Protein AF-A0A9J7LLS7-F1 (afdb_monomer_lite)

Foldseek 3Di:
DVVLCVVVVNPAPLCLLCVVVDPCSVVSVVCCVPVVVLCVQCVPPPDDSVVSSVVVSQVSDDCQQNPDDDPVLVVLLVVCCVVPNLPLVVNCVVSVYDSVVSVVVVVVVLQPADDDDDDPVNVVLLVVLQCVQVVDPDCVPPLDDDDLQSSCVSVSVNDHSVRSNVVD

InterPro domains:
  IPR001005 SANT/Myb domain [PF00249] (67-107)
  IPR001005 SANT/Myb domain [PS50090] (67-110)
  IPR001005 SANT/Myb domain [PS50090] (116-168)
  IPR001005 SANT/Myb domain [SM00717] (65-112)
  IPR001005 SANT/Myb domain [SM00717] (114-168)
  IPR001005 SANT/Myb domain [cd00167] (68-107)
  IPR009057 Homedomain-like superfamily [SSF46689] (47-112)
  IPR009057 Homedomain-like superfamily [SSF46689] (116-168)
  IPR017930 Myb domain [PS51294] (61-114)
  IPR051651 DMTF1 DNA-binding transcriptional regulators [PTHR46380] (2-168)

Structure (mmCIF, N/CA/C/O backbone):
data_AF-A0A9J7LLS7-F1
#
_entry.id   AF-A0A9J7LLS7-F1
#
loop_
_atom_site.group_PDB
_atom_site.id
_atom_site.type_symbol
_atom_site.label_atom_id
_atom_site.label_alt_id
_atom_site.label_comp_id
_atom_site.label_asym_id
_atom_site.label_entity_id
_atom_site.label_seq_id
_atom_site.pdbx_PDB_ins_code
_atom_site.Cartn_x
_atom_site.Cartn_y
_atom_site.Cartn_z
_atom_site.occupancy
_atom_site.B_iso_or_equiv
_atom_site.auth_seq_id
_atom_site.auth_comp_id
_atom_site.auth_asym_id
_atom_site.auth_atom_id
_atom_site.pdbx_PDB_model_num
ATOM 1 N N . MET A 1 1 ? 13.245 -11.770 -18.288 1.00 91.62 1 MET A N 1
ATOM 2 C CA . MET A 1 1 ? 13.577 -10.336 -18.149 1.00 91.62 1 MET A CA 1
ATOM 3 C C . MET A 1 1 ? 14.989 -10.102 -18.642 1.00 91.62 1 MET A C 1
ATOM 5 O O . MET A 1 1 ? 15.133 -9.363 -19.596 1.00 91.62 1 MET A O 1
ATOM 9 N N . GLU A 1 2 ? 15.984 -10.789 -18.082 1.00 90.56 2 GLU A N 1
ATOM 10 C CA . GLU A 1 2 ? 17.380 -10.762 -18.560 1.00 90.56 2 GLU A CA 1
ATOM 11 C C . GLU A 1 2 ? 17.482 -10.999 -20.072 1.00 90.56 2 GLU A C 1
ATOM 13 O O . GLU A 1 2 ? 17.970 -10.134 -20.785 1.00 90.56 2 GLU A O 1
ATOM 18 N N . SER A 1 3 ? 16.840 -12.053 -20.586 1.00 93.56 3 SER A N 1
ATOM 19 C CA . SER A 1 3 ? 16.786 -12.310 -22.034 1.00 93.56 3 SER A CA 1
ATOM 20 C C . SER A 1 3 ? 16.185 -11.170 -22.866 1.00 93.56 3 SER A C 1
ATOM 22 O O . SER A 1 3 ? 16.622 -10.923 -23.980 1.00 93.56 3 SER A O 1
ATOM 24 N N . PHE A 1 4 ? 15.189 -10.446 -22.345 1.00 95.56 4 PHE A N 1
ATOM 25 C CA . PHE A 1 4 ? 14.621 -9.286 -23.044 1.00 95.56 4 PHE A CA 1
ATOM 26 C C . PHE A 1 4 ? 15.621 -8.129 -23.069 1.00 95.56 4 PHE A C 1
ATOM 28 O O . PHE A 1 4 ? 15.784 -7.458 -24.083 1.00 95.56 4 PHE A O 1
ATOM 35 N N . CYS A 1 5 ? 16.287 -7.901 -21.939 1.00 95.25 5 CYS A N 1
ATOM 36 C CA . CYS A 1 5 ? 17.305 -6.875 -21.801 1.00 95.25 5 CYS A CA 1
ATOM 37 C C . CYS A 1 5 ? 18.485 -7.114 -22.748 1.00 95.25 5 CYS A C 1
ATOM 39 O O . CYS A 1 5 ? 18.881 -6.189 -23.447 1.00 95.25 5 CYS A O 1
ATOM 41 N N . GLU A 1 6 ? 18.973 -8.350 -22.848 1.00 95.25 6 GLU A N 1
ATOM 42 C CA . GLU A 1 6 ? 20.046 -8.737 -23.773 1.00 95.25 6 GLU A CA 1
ATOM 43 C C . GLU A 1 6 ? 19.661 -8.500 -25.239 1.00 95.25 6 GLU A C 1
ATOM 45 O O . GLU A 1 6 ? 20.410 -7.864 -25.976 1.00 95.25 6 GLU A O 1
ATOM 50 N N . ILE A 1 7 ? 18.464 -8.938 -25.652 1.00 95.81 7 ILE A N 1
ATOM 51 C CA . ILE A 1 7 ? 17.968 -8.773 -27.032 1.00 95.81 7 ILE A CA 1
ATOM 52 C C . ILE A 1 7 ? 17.862 -7.292 -27.425 1.00 95.81 7 ILE A C 1
ATOM 54 O O . ILE A 1 7 ? 18.097 -6.936 -28.580 1.00 95.81 7 ILE A O 1
ATOM 58 N N . HIS A 1 8 ? 17.491 -6.429 -26.479 1.00 95.25 8 HIS A N 1
ATOM 59 C CA . HIS A 1 8 ? 17.220 -5.014 -26.738 1.00 95.25 8 HIS A CA 1
ATOM 60 C C . HIS A 1 8 ? 18.320 -4.063 -26.244 1.00 95.25 8 HIS A C 1
ATOM 62 O O . HIS A 1 8 ? 18.117 -2.850 -26.284 1.00 95.25 8 HIS A O 1
ATOM 68 N N . GLY A 1 9 ? 19.465 -4.587 -25.792 1.00 93.69 9 GLY A N 1
ATOM 69 C CA . GLY A 1 9 ? 20.599 -3.784 -25.321 1.00 93.69 9 GLY A CA 1
ATOM 70 C C . GLY A 1 9 ? 20.280 -2.912 -24.103 1.00 93.69 9 GLY A C 1
ATOM 71 O O . GLY A 1 9 ? 20.766 -1.789 -24.001 1.00 93.69 9 GLY A O 1
ATOM 72 N N . VAL A 1 10 ? 19.422 -3.389 -23.199 1.00 94.69 10 VAL A N 1
ATOM 73 C CA . VAL A 1 10 ? 19.050 -2.672 -21.973 1.00 94.69 10 VAL A CA 1
ATOM 74 C C . VAL A 1 10 ? 19.911 -3.170 -20.819 1.00 94.69 10 VAL A C 1
ATOM 76 O O . VAL A 1 10 ? 19.770 -4.311 -20.400 1.00 94.69 10 VAL A O 1
ATOM 79 N N . GLU A 1 11 ? 20.761 -2.312 -20.261 1.00 91.00 11 GLU A N 1
ATOM 80 C CA . GLU A 1 11 ? 21.663 -2.700 -19.165 1.00 91.00 11 GLU A CA 1
ATOM 81 C C . GLU A 1 11 ? 20.915 -3.006 -17.859 1.00 91.00 11 GLU A C 1
ATOM 83 O O . GLU A 1 11 ? 21.184 -4.002 -17.193 1.00 91.00 11 GLU A O 1
ATOM 88 N N . GLU A 1 12 ? 19.943 -2.164 -17.499 1.00 91.06 12 GLU A N 1
ATOM 89 C CA . GLU A 1 12 ? 19.257 -2.233 -16.208 1.00 91.06 12 GLU A CA 1
ATOM 90 C C . GLU A 1 12 ? 17.758 -2.539 -16.401 1.00 91.06 12 GLU A C 1
ATOM 92 O O . GLU A 1 12 ? 16.993 -1.648 -16.800 1.00 91.06 12 GLU A O 1
ATOM 97 N N . PRO A 1 13 ? 17.286 -3.763 -16.080 1.00 93.25 13 PRO A N 1
ATOM 98 C CA . PRO A 1 13 ? 15.878 -4.156 -16.189 1.00 93.25 13 PRO A CA 1
ATOM 99 C C . PRO A 1 13 ? 14.896 -3.211 -15.492 1.00 93.25 13 PRO A C 1
ATOM 101 O O . PRO A 1 13 ? 13.740 -3.065 -15.911 1.00 93.25 13 PRO A O 1
ATOM 104 N N . ARG A 1 14 ? 15.338 -2.552 -14.415 1.00 92.19 14 ARG A N 1
ATOM 105 C CA . ARG A 1 14 ? 14.508 -1.604 -13.671 1.00 92.19 14 ARG A CA 1
ATOM 106 C C . ARG A 1 14 ? 14.031 -0.432 -14.533 1.00 92.19 14 ARG A C 1
ATOM 108 O O . ARG A 1 14 ? 12.907 0.033 -14.325 1.00 92.19 14 ARG A O 1
ATOM 115 N N . THR A 1 15 ? 14.817 0.001 -15.518 1.00 94.19 15 THR A N 1
ATOM 116 C CA . THR A 1 15 ? 14.453 1.094 -16.442 1.00 94.19 15 THR A CA 1
ATOM 117 C C . THR A 1 15 ? 13.154 0.798 -17.194 1.00 94.19 15 THR A C 1
ATOM 119 O O . THR A 1 15 ? 12.278 1.657 -17.302 1.00 94.19 15 THR A O 1
ATOM 122 N N . LEU A 1 16 ? 12.951 -0.458 -17.601 1.00 94.81 16 LEU A N 1
ATOM 123 C CA . LEU A 1 16 ? 11.745 -0.924 -18.29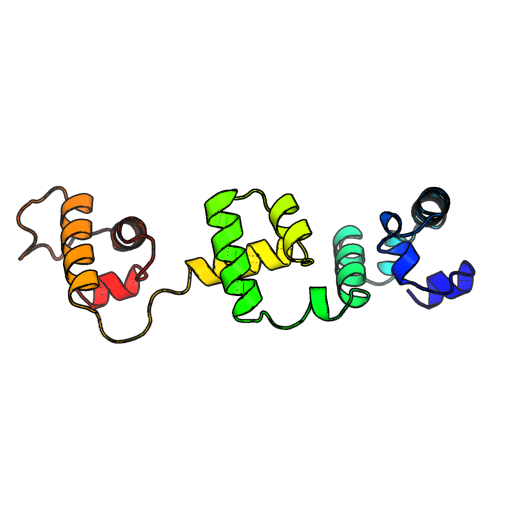2 1.00 94.81 16 LEU A CA 1
ATOM 124 C C . LEU A 1 16 ? 10.531 -1.032 -17.360 1.00 94.81 16 LEU A C 1
ATOM 126 O O . LEU A 1 16 ? 9.380 -0.880 -17.772 1.00 94.81 16 LEU A O 1
ATOM 130 N N . LEU A 1 17 ? 10.763 -1.301 -16.077 1.00 93.88 17 LEU A N 1
ATOM 131 C CA . LEU A 1 17 ? 9.697 -1.477 -15.090 1.00 93.88 17 LEU A CA 1
ATOM 132 C C . LEU A 1 17 ? 9.262 -0.154 -14.450 1.00 93.88 17 LEU A C 1
ATOM 134 O O . LEU A 1 17 ? 8.100 -0.010 -14.054 1.00 93.88 17 LEU A O 1
ATOM 138 N N . TYR A 1 18 ? 10.164 0.826 -14.397 1.00 92.06 18 TYR A N 1
ATOM 139 C CA . TYR A 1 18 ? 9.951 2.146 -13.804 1.00 92.06 18 TYR A CA 1
ATOM 140 C C . TYR A 1 18 ? 10.361 3.287 -14.748 1.00 92.06 18 TYR A C 1
ATOM 142 O O . TYR A 1 18 ? 11.058 4.203 -14.319 1.00 92.06 18 TYR A O 1
ATOM 150 N N . PRO A 1 19 ? 9.873 3.325 -16.003 1.00 93.94 19 PRO A N 1
ATOM 151 C CA . PRO A 1 19 ? 10.384 4.249 -17.019 1.00 93.94 19 PRO A CA 1
ATOM 152 C C . PRO A 1 19 ? 10.215 5.725 -16.650 1.00 93.94 19 PRO A C 1
ATOM 154 O O . PRO A 1 19 ? 10.980 6.560 -17.101 1.00 93.94 19 PRO A O 1
ATOM 157 N N . ASN A 1 20 ? 9.240 6.074 -15.804 1.00 91.38 20 ASN A N 1
ATOM 158 C CA . ASN A 1 20 ? 9.038 7.457 -15.354 1.00 91.38 20 ASN A CA 1
ATOM 159 C C . ASN A 1 20 ? 10.127 7.970 -14.387 1.00 91.38 20 ASN A C 1
ATOM 161 O O . ASN A 1 20 ? 10.084 9.146 -14.044 1.00 91.38 20 ASN A O 1
ATOM 165 N N . GLN A 1 21 ? 11.030 7.111 -13.902 1.00 89.44 21 GLN A N 1
ATOM 166 C CA . GLN A 1 21 ? 12.140 7.493 -13.016 1.00 89.44 21 GLN A CA 1
ATOM 167 C C . GLN A 1 21 ? 13.410 7.895 -13.783 1.00 89.44 21 GLN A C 1
ATOM 169 O O . GLN A 1 21 ? 14.385 8.278 -13.150 1.00 89.44 21 GLN A O 1
ATOM 174 N N . TYR A 1 22 ? 13.393 7.801 -15.114 1.00 92.38 22 TYR A N 1
ATOM 175 C CA . TYR A 1 22 ? 14.552 8.000 -15.981 1.00 92.38 22 TYR A CA 1
ATOM 176 C C . TYR A 1 22 ? 14.252 9.062 -17.043 1.00 92.38 22 TYR A C 1
ATOM 178 O O . TYR A 1 22 ? 13.090 9.271 -17.421 1.00 92.38 22 TYR A O 1
ATOM 186 N N . GLU A 1 23 ? 15.293 9.727 -17.541 1.00 93.88 23 GLU A N 1
ATOM 187 C CA . GLU A 1 23 ? 15.160 10.796 -18.536 1.00 93.88 23 GLU A CA 1
ATOM 188 C C . GLU A 1 23 ? 14.587 10.264 -19.859 1.00 93.88 23 GLU A C 1
ATOM 190 O O . GLU A 1 23 ? 13.662 10.849 -20.440 1.00 93.88 23 GLU A O 1
ATOM 195 N N . GLU A 1 24 ? 15.006 9.064 -20.270 1.00 94.62 24 GLU A N 1
ATOM 196 C CA . GLU A 1 24 ? 14.609 8.402 -21.517 1.00 94.62 24 GLU A CA 1
ATOM 197 C C . GLU A 1 24 ? 13.201 7.779 -21.461 1.00 94.62 24 GLU A C 1
ATOM 199 O O . GLU A 1 24 ? 12.842 6.942 -22.295 1.00 94.62 24 GLU A O 1
ATOM 204 N N . ARG A 1 25 ? 12.341 8.195 -20.517 1.00 96.00 25 ARG A N 1
ATOM 205 C CA . ARG A 1 25 ? 10.993 7.633 -20.280 1.00 96.00 25 ARG A CA 1
ATOM 206 C C . ARG A 1 25 ? 10.152 7.420 -21.540 1.00 96.00 25 ARG A C 1
ATOM 208 O O . ARG A 1 25 ? 9.341 6.496 -21.587 1.00 96.00 25 ARG A O 1
ATOM 215 N N . LYS A 1 26 ? 10.283 8.302 -22.539 1.00 96.75 26 LYS A N 1
ATOM 216 C CA . LYS A 1 26 ? 9.542 8.218 -23.809 1.00 96.75 26 LYS A CA 1
ATOM 217 C C . LYS A 1 26 ? 10.052 7.054 -24.661 1.00 96.75 26 LYS A C 1
ATOM 219 O O . LYS A 1 26 ? 9.239 6.265 -25.134 1.00 96.75 26 LYS A O 1
ATOM 224 N N . ALA A 1 27 ? 11.371 6.930 -24.802 1.00 96.31 27 ALA A N 1
ATOM 225 C CA . ALA A 1 27 ? 12.010 5.846 -25.542 1.00 96.31 27 ALA A CA 1
ATOM 226 C C . ALA A 1 27 ? 11.751 4.492 -24.867 1.00 96.31 27 ALA A C 1
ATOM 228 O O . ALA A 1 27 ? 11.325 3.552 -25.531 1.00 96.31 27 ALA A O 1
ATOM 229 N N . LEU A 1 28 ? 11.872 4.425 -23.537 1.00 96.38 28 LEU A N 1
ATOM 230 C CA . LEU A 1 28 ? 11.587 3.209 -22.769 1.00 96.38 28 LEU A CA 1
ATOM 231 C C . LEU A 1 28 ? 10.135 2.747 -22.951 1.00 96.38 28 LEU A C 1
ATOM 233 O O . LEU A 1 28 ? 9.886 1.578 -23.224 1.00 96.38 28 LEU A O 1
ATOM 237 N N . LYS A 1 29 ? 9.157 3.660 -22.863 1.00 96.38 29 LYS A N 1
ATOM 238 C CA . LYS A 1 29 ? 7.741 3.325 -23.107 1.00 96.38 29 LYS A CA 1
ATOM 239 C C . LYS A 1 29 ? 7.487 2.836 -24.530 1.00 96.38 29 LYS A C 1
ATOM 241 O O . LYS A 1 29 ? 6.709 1.901 -24.704 1.00 96.38 29 LYS A O 1
ATOM 246 N N . LYS A 1 30 ? 8.135 3.459 -25.518 1.00 97.19 30 LYS A N 1
ATOM 247 C CA . LYS A 1 30 ? 8.057 3.043 -26.921 1.00 97.19 30 LYS A CA 1
ATOM 248 C C . LYS A 1 30 ? 8.583 1.614 -27.085 1.00 97.19 30 LYS A C 1
ATOM 250 O O . LYS A 1 30 ? 7.848 0.766 -27.579 1.00 97.19 30 LYS A O 1
ATOM 255 N N . LEU A 1 31 ? 9.772 1.326 -26.551 1.00 96.56 31 LEU A N 1
ATOM 256 C CA . LEU A 1 31 ? 10.374 -0.009 -26.564 1.00 96.56 31 LEU A CA 1
ATOM 257 C C . LEU A 1 31 ? 9.477 -1.056 -25.886 1.00 96.56 31 LEU A C 1
ATOM 259 O O . LEU A 1 31 ? 9.199 -2.094 -26.474 1.00 96.56 31 LEU A O 1
ATOM 263 N N . ILE A 1 32 ? 8.964 -0.771 -24.683 1.00 96.00 32 ILE A N 1
ATOM 264 C CA . ILE A 1 32 ? 8.068 -1.675 -23.935 1.00 96.00 32 ILE A CA 1
ATOM 265 C C . ILE A 1 32 ? 6.855 -2.090 -24.779 1.00 96.00 32 ILE A C 1
ATOM 267 O O . ILE A 1 32 ? 6.442 -3.252 -24.731 1.00 96.00 32 ILE A O 1
ATOM 271 N N . HIS A 1 33 ? 6.277 -1.140 -25.520 1.00 95.81 33 HIS A N 1
ATOM 272 C CA . HIS A 1 33 ? 5.106 -1.373 -26.357 1.00 95.81 33 HIS A CA 1
ATOM 273 C C . HIS A 1 33 ? 5.460 -2.120 -27.649 1.00 95.81 33 HIS A C 1
ATOM 275 O O . HIS A 1 33 ? 4.864 -3.158 -27.930 1.00 95.81 33 HIS A O 1
ATOM 281 N N . GLU A 1 34 ? 6.430 -1.613 -28.413 1.00 96.69 34 GLU A N 1
ATOM 282 C CA . GLU A 1 34 ? 6.787 -2.134 -29.740 1.00 96.69 34 GLU A CA 1
ATOM 283 C C . GLU A 1 34 ? 7.433 -3.517 -29.667 1.00 96.69 34 GLU A C 1
ATOM 285 O O . GLU A 1 34 ? 7.032 -4.418 -30.398 1.00 96.69 34 GLU A O 1
ATOM 290 N N . ALA A 1 35 ? 8.362 -3.723 -28.731 1.00 95.69 35 ALA A N 1
ATOM 291 C CA . ALA A 1 35 ? 8.987 -5.025 -28.509 1.00 95.69 35 ALA A CA 1
ATOM 292 C C . ALA A 1 35 ? 8.117 -5.976 -27.665 1.00 95.69 35 ALA A C 1
ATOM 294 O O . ALA A 1 35 ? 8.445 -7.147 -27.497 1.00 95.69 35 ALA A O 1
ATOM 295 N N . GLY A 1 36 ? 6.989 -5.500 -27.127 1.00 96.06 36 GLY A N 1
ATOM 296 C CA . GLY A 1 36 ? 6.012 -6.353 -26.456 1.00 96.06 36 GLY A CA 1
ATOM 297 C C . GLY A 1 36 ? 6.513 -6.993 -25.159 1.00 96.06 36 GLY A C 1
ATOM 298 O O . GLY A 1 36 ? 6.253 -8.176 -24.928 1.00 96.06 36 GLY A O 1
ATOM 299 N N . LEU A 1 37 ? 7.147 -6.213 -24.272 1.00 96.69 37 LEU A N 1
ATOM 300 C CA . LEU A 1 37 ? 7.715 -6.687 -22.996 1.00 96.69 37 LEU A CA 1
ATOM 301 C C . LEU A 1 37 ? 6.752 -7.588 -22.208 1.00 96.69 37 LEU A C 1
ATOM 303 O O . LEU A 1 37 ? 7.153 -8.591 -21.628 1.00 96.69 37 LEU A O 1
ATOM 307 N N . PHE A 1 38 ? 5.467 -7.238 -22.170 1.00 96.38 38 PHE A N 1
ATOM 308 C CA . PHE A 1 38 ? 4.489 -7.953 -21.351 1.00 96.38 38 PHE A CA 1
ATOM 309 C C . PHE A 1 38 ? 4.255 -9.374 -21.875 1.00 96.38 38 PHE A C 1
ATOM 311 O O . PHE A 1 38 ? 4.112 -10.298 -21.078 1.00 96.38 38 PHE A O 1
ATOM 318 N N . ARG A 1 39 ? 4.253 -9.548 -23.204 1.00 96.38 39 ARG A N 1
ATOM 319 C CA . ARG A 1 39 ? 4.132 -10.863 -23.848 1.00 96.38 39 ARG A CA 1
ATOM 320 C C . ARG A 1 39 ? 5.393 -11.687 -23.623 1.00 96.38 39 ARG A C 1
ATOM 322 O O . ARG A 1 39 ? 5.280 -12.852 -23.268 1.00 96.38 39 ARG A O 1
ATOM 329 N N . HIS A 1 40 ? 6.566 -11.059 -23.739 1.00 96.81 40 HIS A N 1
ATOM 330 C CA . HIS A 1 40 ? 7.850 -11.709 -23.461 1.00 96.81 40 HIS A CA 1
ATOM 331 C C . HIS A 1 40 ? 7.931 -12.230 -22.025 1.00 96.81 40 HIS A C 1
ATOM 333 O O . HIS A 1 40 ? 8.286 -13.379 -21.792 1.00 96.81 40 HIS A O 1
ATOM 339 N N . LEU A 1 41 ? 7.555 -11.406 -21.042 1.00 96.06 41 LEU A N 1
ATOM 340 C CA . LEU A 1 41 ? 7.569 -11.810 -19.633 1.00 96.06 41 LEU A CA 1
ATOM 341 C C . LEU A 1 41 ? 6.596 -12.956 -19.332 1.00 96.06 41 LEU A C 1
ATOM 343 O O . LEU A 1 41 ? 6.867 -13.753 -18.439 1.00 96.06 41 LEU A O 1
ATOM 347 N N . ALA A 1 42 ? 5.467 -13.018 -20.038 1.00 96.69 42 ALA A N 1
ATOM 348 C CA . ALA A 1 42 ? 4.434 -14.028 -19.831 1.00 96.69 42 ALA A CA 1
ATOM 349 C C . ALA A 1 42 ? 4.632 -15.304 -20.667 1.00 96.69 42 ALA A C 1
ATOM 351 O O . ALA A 1 42 ? 3.799 -16.206 -20.595 1.00 96.69 42 ALA A O 1
ATOM 352 N N . GLN A 1 43 ? 5.701 -15.400 -21.461 1.00 95.44 43 GLN A N 1
ATOM 353 C CA . GLN A 1 43 ? 5.950 -16.561 -22.311 1.00 95.44 43 GLN A CA 1
ATOM 354 C C . GLN A 1 43 ? 6.021 -17.850 -21.475 1.00 95.44 43 GLN A C 1
ATOM 356 O O . GLN A 1 43 ? 6.775 -17.938 -20.509 1.00 95.44 43 GLN A O 1
ATOM 361 N N . GLY A 1 44 ? 5.212 -18.848 -21.842 1.00 94.94 44 GLY A N 1
ATOM 362 C CA . GLY A 1 44 ? 5.132 -20.128 -21.128 1.00 94.94 44 GLY A CA 1
ATOM 363 C C . GLY A 1 44 ? 4.366 -20.085 -19.799 1.00 94.94 44 GLY A C 1
ATOM 364 O O . GLY A 1 44 ? 4.339 -21.087 -19.089 1.00 94.94 44 GLY A O 1
ATOM 365 N N . LEU A 1 45 ? 3.733 -18.959 -19.451 1.00 95.06 45 LEU A N 1
ATOM 366 C CA . LEU A 1 45 ? 2.915 -18.822 -18.248 1.00 95.06 45 LEU A CA 1
ATOM 367 C C . LEU A 1 45 ? 1.432 -18.727 -18.614 1.00 95.06 45 LEU A C 1
ATOM 369 O O . LEU A 1 45 ? 1.020 -17.814 -19.325 1.00 95.06 45 LEU A O 1
ATOM 373 N N . ASP A 1 46 ? 0.607 -19.597 -18.034 1.00 95.00 46 ASP A N 1
ATOM 374 C CA . ASP A 1 46 ? -0.855 -19.473 -18.098 1.00 95.00 46 ASP A CA 1
ATOM 375 C C . ASP A 1 46 ? -1.355 -18.430 -17.082 1.00 95.00 46 ASP A C 1
ATOM 377 O O . ASP A 1 46 ? -1.945 -18.732 -16.040 1.00 95.00 46 ASP A O 1
ATOM 381 N N . ARG A 1 47 ? -0.974 -17.168 -17.305 1.00 94.38 47 ARG A N 1
ATOM 382 C CA . ARG A 1 47 ? -1.292 -16.038 -16.424 1.00 94.38 47 ARG A CA 1
ATOM 383 C C . ARG A 1 47 ? -1.573 -14.778 -17.246 1.00 94.38 47 ARG A C 1
ATOM 385 O O . ARG A 1 47 ? -0.910 -14.542 -18.252 1.00 94.38 47 ARG A O 1
ATOM 392 N N . PRO A 1 48 ? -2.476 -13.894 -16.783 1.00 96.88 48 PRO A N 1
ATOM 393 C CA . PRO A 1 48 ? -2.687 -12.603 -17.427 1.00 96.88 48 PRO A CA 1
ATOM 394 C C . PRO A 1 48 ? -1.405 -11.763 -17.478 1.00 96.88 48 PRO A C 1
ATOM 396 O O . PRO A 1 48 ? -0.714 -11.621 -16.464 1.00 96.88 48 PRO A O 1
ATOM 399 N N . LEU A 1 49 ? -1.146 -11.137 -18.632 1.00 95.62 49 LEU A N 1
ATOM 400 C CA . LEU A 1 49 ? 0.053 -10.328 -18.897 1.00 95.62 49 LEU A CA 1
ATOM 401 C C . LEU A 1 49 ? 0.324 -9.285 -17.803 1.00 95.62 49 LEU A C 1
ATOM 403 O O . LEU A 1 49 ? 1.451 -9.133 -17.333 1.00 95.62 49 LEU A O 1
ATOM 407 N N . TRP A 1 50 ? -0.731 -8.590 -17.367 1.00 93.38 50 TRP A N 1
ATOM 408 C CA . TRP A 1 50 ? -0.632 -7.566 -16.331 1.00 93.38 50 TRP A CA 1
ATOM 409 C C . TRP A 1 50 ? -0.114 -8.128 -15.005 1.00 93.38 50 TRP A C 1
ATOM 411 O O . TRP A 1 50 ? 0.771 -7.532 -14.404 1.00 93.38 50 TRP A O 1
ATOM 421 N N . ASN A 1 51 ? -0.586 -9.301 -14.575 1.00 93.81 51 ASN A N 1
ATOM 422 C CA . ASN A 1 51 ? -0.175 -9.892 -13.299 1.00 93.81 51 ASN A CA 1
ATOM 423 C C . ASN A 1 51 ? 1.303 -10.292 -13.315 1.00 93.81 51 ASN A C 1
ATOM 425 O O . ASN A 1 51 ? 2.011 -10.085 -12.326 1.00 93.81 51 ASN A O 1
ATOM 429 N N . VAL A 1 52 ? 1.774 -10.825 -14.445 1.00 96.06 52 VAL A N 1
ATOM 430 C CA . VAL A 1 5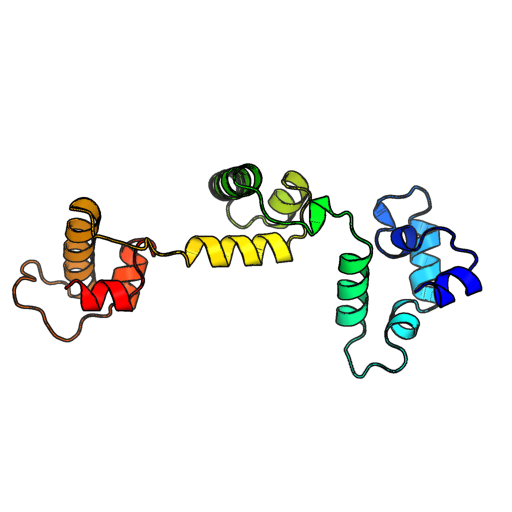2 ? 3.190 -11.153 -14.645 1.00 96.06 52 VAL A CA 1
ATOM 431 C C . VAL A 1 52 ? 4.036 -9.879 -14.607 1.00 96.06 52 VAL A C 1
ATOM 433 O O . VAL A 1 52 ? 5.013 -9.806 -13.860 1.00 96.06 52 VAL A O 1
ATOM 436 N N . TYR A 1 53 ? 3.619 -8.837 -15.330 1.00 94.50 53 TYR A N 1
ATOM 437 C CA . TYR A 1 53 ? 4.295 -7.541 -15.326 1.00 94.50 53 TYR A CA 1
ATOM 438 C C . TYR A 1 53 ? 4.330 -6.899 -13.930 1.00 94.50 53 TYR A C 1
ATOM 440 O O . TYR A 1 53 ? 5.389 -6.464 -13.472 1.00 94.50 53 TYR A O 1
ATOM 448 N N . THR A 1 54 ? 3.209 -6.876 -13.203 1.00 90.50 54 THR A N 1
ATOM 449 C CA . THR A 1 54 ? 3.161 -6.361 -11.829 1.00 90.50 54 THR A CA 1
ATOM 450 C C . THR A 1 54 ? 4.096 -7.155 -10.923 1.00 90.50 54 THR A C 1
ATOM 452 O O . THR A 1 54 ? 4.848 -6.555 -10.154 1.00 90.50 54 THR A O 1
ATOM 455 N N . ARG A 1 55 ? 4.128 -8.489 -11.033 1.00 92.31 55 ARG A N 1
ATOM 456 C CA . ARG A 1 55 ? 5.064 -9.310 -10.255 1.00 92.31 5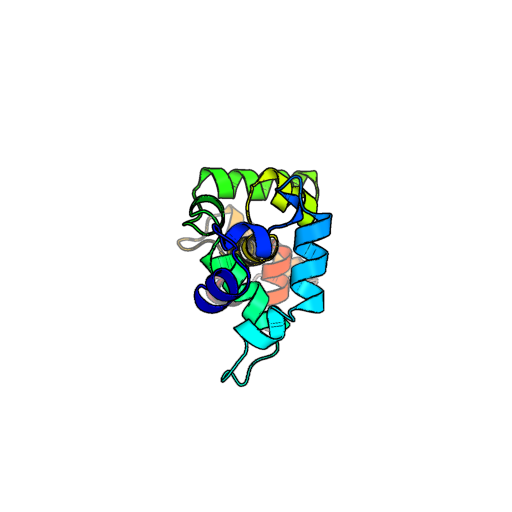5 ARG A CA 1
ATOM 457 C C . ARG A 1 55 ? 6.521 -8.977 -10.577 1.00 92.31 55 ARG A C 1
ATOM 459 O O . ARG A 1 55 ? 7.306 -8.836 -9.641 1.00 92.31 55 ARG A O 1
ATOM 466 N N . ALA A 1 56 ? 6.865 -8.782 -11.849 1.00 93.81 56 ALA A N 1
ATOM 467 C CA . ALA A 1 56 ? 8.199 -8.342 -12.249 1.00 93.81 56 ALA A CA 1
ATOM 468 C C . ALA A 1 56 ? 8.552 -6.985 -11.618 1.00 93.81 56 ALA A C 1
ATOM 470 O O . ALA A 1 56 ? 9.610 -6.856 -11.008 1.00 93.81 56 ALA A O 1
ATOM 471 N N . ARG A 1 57 ? 7.639 -6.002 -11.634 1.00 91.75 57 ARG A N 1
ATOM 472 C CA . ARG A 1 57 ? 7.850 -4.721 -10.931 1.00 91.75 57 ARG A CA 1
ATOM 473 C C . ARG A 1 57 ? 8.215 -4.928 -9.463 1.00 91.75 57 ARG A C 1
ATOM 475 O O . ARG A 1 57 ? 9.163 -4.307 -8.993 1.00 91.75 57 ARG A O 1
ATOM 482 N N . TYR A 1 58 ? 7.508 -5.808 -8.754 1.00 88.69 58 TYR A N 1
ATOM 483 C CA . TYR A 1 58 ? 7.830 -6.138 -7.363 1.00 88.69 58 TYR A CA 1
ATOM 484 C C . TYR A 1 58 ? 9.221 -6.769 -7.210 1.00 88.69 58 TYR A C 1
ATOM 486 O O . TYR A 1 58 ? 9.946 -6.393 -6.293 1.00 88.69 58 TYR A O 1
ATOM 494 N N . MET A 1 59 ? 9.603 -7.701 -8.086 1.00 89.75 59 MET A N 1
ATOM 495 C CA . MET A 1 59 ? 10.898 -8.393 -8.002 1.00 89.75 59 MET A CA 1
ATOM 496 C C . MET A 1 59 ? 12.091 -7.455 -8.212 1.00 89.75 59 MET A C 1
ATOM 498 O O . MET A 1 59 ? 13.069 -7.562 -7.486 1.00 89.75 59 MET A O 1
ATOM 502 N N . TYR A 1 60 ? 11.980 -6.499 -9.136 1.00 89.88 60 TYR A N 1
ATOM 503 C CA . TYR A 1 60 ? 13.036 -5.521 -9.445 1.00 89.88 60 TYR A CA 1
ATOM 504 C C . TYR A 1 60 ? 12.850 -4.177 -8.712 1.00 89.88 60 TYR A C 1
ATOM 506 O O . TYR A 1 60 ? 13.342 -3.129 -9.141 1.00 89.88 60 TYR A O 1
ATOM 514 N N . SER A 1 61 ? 12.087 -4.174 -7.616 1.00 86.81 61 SER A N 1
ATOM 515 C CA . SER A 1 61 ? 11.943 -3.001 -6.749 1.00 86.81 61 SER A CA 1
ATOM 516 C C . SER A 1 61 ? 12.956 -3.024 -5.604 1.00 86.81 61 SER A C 1
ATOM 518 O O . SER A 1 61 ? 13.437 -4.084 -5.213 1.00 86.81 61 SER A O 1
ATOM 520 N N . ASN A 1 62 ? 13.271 -1.854 -5.041 1.00 83.19 62 ASN A N 1
ATOM 521 C CA . ASN A 1 62 ? 14.227 -1.763 -3.933 1.00 83.19 62 ASN A CA 1
ATOM 522 C C . ASN A 1 62 ? 13.673 -2.448 -2.677 1.00 83.19 62 ASN A C 1
ATOM 524 O O . ASN A 1 62 ? 12.467 -2.399 -2.411 1.00 83.19 62 ASN A O 1
ATOM 528 N N . ALA A 1 63 ? 14.571 -2.999 -1.858 1.00 76.12 63 ALA A N 1
ATOM 529 C CA . ALA A 1 63 ? 14.223 -3.652 -0.596 1.00 76.12 63 ALA A CA 1
ATOM 530 C C . ALA A 1 63 ? 13.475 -2.725 0.379 1.00 76.12 63 ALA A C 1
ATOM 532 O O . ALA A 1 63 ? 12.681 -3.193 1.185 1.00 76.12 63 ALA A O 1
ATOM 533 N N . GLU A 1 64 ? 13.654 -1.411 0.288 1.00 75.88 64 GLU A N 1
ATOM 534 C CA . GLU A 1 64 ? 12.901 -0.431 1.085 1.00 75.88 64 GLU A CA 1
ATOM 535 C C . GLU A 1 64 ? 11.400 -0.422 0.740 1.00 75.88 64 GLU A C 1
ATOM 537 O O . GLU A 1 64 ? 10.546 -0.230 1.604 1.00 75.88 64 GLU A O 1
ATOM 542 N N . VAL A 1 65 ? 11.059 -0.708 -0.519 1.00 78.50 65 VAL A N 1
ATOM 543 C CA . VAL A 1 65 ? 9.681 -0.679 -1.034 1.00 78.50 65 VAL A CA 1
ATOM 544 C C . VAL A 1 65 ? 8.937 -1.981 -0.695 1.00 78.50 65 VAL A C 1
ATOM 546 O O . VAL A 1 65 ? 7.731 -1.977 -0.405 1.00 78.50 65 VAL A O 1
ATOM 549 N N . THR A 1 66 ? 9.651 -3.110 -0.716 1.00 81.12 66 THR A N 1
ATOM 550 C CA . THR A 1 66 ? 9.101 -4.472 -0.539 1.00 81.12 66 THR A CA 1
ATOM 551 C C . THR A 1 66 ? 9.448 -5.135 0.784 1.00 81.12 66 THR A C 1
ATOM 553 O O . THR A 1 66 ? 8.859 -6.161 1.124 1.00 81.12 66 THR A O 1
ATOM 556 N N . GLY A 1 67 ? 10.354 -4.546 1.556 1.00 82.06 67 GLY A N 1
ATOM 557 C CA . GLY A 1 67 ? 10.864 -5.093 2.803 1.00 82.06 67 GLY A CA 1
ATOM 558 C C . GLY A 1 67 ? 9.841 -5.112 3.934 1.00 82.06 67 GLY A C 1
ATOM 559 O O . GLY A 1 67 ? 8.697 -4.657 3.810 1.00 82.06 67 GLY A O 1
ATOM 560 N N . LYS A 1 68 ? 10.268 -5.639 5.085 1.00 86.88 68 LYS A N 1
ATOM 561 C CA . LYS A 1 68 ? 9.429 -5.738 6.287 1.00 86.88 68 LYS A CA 1
ATOM 562 C C . LYS A 1 68 ? 8.956 -4.353 6.732 1.00 86.88 68 LYS A C 1
ATOM 564 O O . LYS A 1 68 ? 9.707 -3.387 6.681 1.00 86.88 68 LYS A O 1
ATOM 569 N N . TRP A 1 69 ? 7.708 -4.271 7.182 1.00 88.75 69 TRP A N 1
ATOM 570 C CA . TRP A 1 69 ? 7.152 -3.049 7.758 1.00 88.75 69 TRP A CA 1
ATOM 571 C C . TRP A 1 69 ? 7.764 -2.766 9.126 1.00 88.75 69 TRP A C 1
ATOM 573 O O . TRP A 1 69 ? 7.627 -3.570 10.051 1.00 88.75 69 TRP A O 1
ATOM 583 N N . THR A 1 70 ? 8.359 -1.592 9.274 1.00 89.31 70 THR A N 1
ATOM 584 C CA . THR A 1 70 ? 8.877 -1.093 10.546 1.00 89.31 70 THR A CA 1
ATOM 585 C C . THR A 1 70 ? 7.764 -0.454 11.391 1.00 89.31 70 THR A C 1
ATOM 587 O O . THR A 1 70 ? 6.749 0.015 10.858 1.00 89.31 70 THR A O 1
ATOM 590 N N . PRO A 1 71 ? 7.936 -0.369 12.725 1.00 87.62 71 PRO A N 1
ATOM 591 C CA . PRO A 1 71 ? 7.010 0.369 13.587 1.00 87.62 71 PRO A CA 1
ATOM 592 C C . PRO A 1 71 ? 6.863 1.848 13.191 1.00 87.62 71 PRO A C 1
ATOM 594 O O . PRO A 1 71 ? 5.768 2.403 13.282 1.00 87.62 71 PRO A O 1
ATOM 597 N N . LYS A 1 72 ? 7.943 2.476 12.698 1.00 90.00 72 LYS A N 1
ATOM 598 C CA . LYS A 1 72 ? 7.941 3.868 12.221 1.00 90.00 72 LYS A CA 1
ATOM 599 C C . LYS A 1 72 ? 7.042 4.043 10.997 1.00 90.00 72 LYS A C 1
ATOM 601 O O . LYS A 1 72 ? 6.171 4.910 11.007 1.00 90.00 72 LYS A O 1
ATOM 606 N N . GLU A 1 73 ? 7.194 3.190 9.984 1.00 91.12 73 GLU A N 1
ATOM 607 C CA . GLU A 1 73 ? 6.338 3.212 8.788 1.00 91.12 73 GLU A CA 1
ATOM 608 C C . GLU A 1 73 ? 4.877 2.936 9.135 1.00 91.12 73 GLU A C 1
ATOM 610 O O . GLU A 1 73 ? 3.978 3.561 8.582 1.00 91.12 73 GLU A O 1
ATOM 615 N N . HIS A 1 74 ? 4.626 2.032 10.085 1.00 90.81 74 HIS A N 1
ATOM 616 C CA . HIS A 1 74 ? 3.272 1.753 10.548 1.00 90.81 74 HIS A CA 1
ATOM 617 C C . HIS A 1 74 ? 2.634 2.971 11.228 1.00 90.81 74 HIS A C 1
ATOM 619 O O . HIS A 1 74 ? 1.509 3.338 10.894 1.00 90.81 74 HIS A O 1
ATOM 625 N N . LYS A 1 75 ? 3.358 3.637 12.137 1.00 90.56 75 LYS A N 1
ATOM 626 C CA . LYS A 1 75 ? 2.889 4.877 12.773 1.00 90.56 75 LYS A CA 1
ATOM 627 C C . LYS A 1 75 ? 2.616 5.957 11.726 1.00 90.56 75 LYS A C 1
ATOM 629 O O . LYS A 1 75 ? 1.574 6.606 11.775 1.00 90.56 75 LYS A O 1
ATOM 634 N N . LYS A 1 76 ? 3.518 6.109 10.753 1.00 94.19 76 LYS A N 1
ATOM 635 C CA . LYS A 1 76 ? 3.367 7.080 9.667 1.00 94.19 76 LYS A CA 1
ATOM 636 C C . LYS A 1 76 ? 2.162 6.765 8.777 1.00 94.19 76 LYS A C 1
ATOM 638 O O . LYS A 1 76 ? 1.422 7.683 8.446 1.00 94.19 76 LYS A O 1
ATOM 643 N N . LEU A 1 77 ? 1.918 5.494 8.450 1.00 94.31 77 LEU A N 1
ATOM 644 C CA . LEU A 1 77 ? 0.728 5.057 7.714 1.00 94.31 77 LEU A CA 1
ATOM 645 C C . LEU A 1 77 ? -0.560 5.477 8.430 1.00 94.31 77 LEU A C 1
ATOM 647 O O . LEU A 1 77 ? -1.439 6.055 7.797 1.00 94.31 77 LEU A O 1
ATOM 651 N N . MET A 1 78 ? -0.660 5.222 9.736 1.00 92.19 78 MET A N 1
ATOM 652 C CA . MET A 1 78 ? -1.850 5.593 10.508 1.00 92.19 78 MET A CA 1
ATOM 653 C C . MET A 1 78 ? -2.050 7.111 10.549 1.00 92.19 78 MET A C 1
ATOM 655 O O . MET A 1 78 ? -3.157 7.579 10.319 1.00 92.19 78 MET A O 1
ATOM 659 N N . GLN A 1 79 ? -0.978 7.884 10.751 1.00 93.56 79 GLN A N 1
ATOM 660 C CA . GLN A 1 79 ? -1.040 9.351 10.728 1.00 93.56 79 GLN A CA 1
ATOM 661 C C . GLN A 1 79 ? -1.474 9.904 9.367 1.00 93.56 79 GLN A C 1
ATOM 663 O O . GLN A 1 79 ? -2.317 10.791 9.302 1.00 93.56 79 GLN A O 1
ATOM 668 N N . LEU A 1 80 ? -0.909 9.383 8.277 1.00 95.25 80 LEU A N 1
ATOM 669 C CA . LEU A 1 80 ? -1.258 9.824 6.927 1.00 95.25 80 LEU A CA 1
ATOM 670 C C . LEU A 1 80 ? -2.702 9.464 6.573 1.00 95.25 80 LEU A C 1
ATOM 672 O O . LEU A 1 80 ? -3.375 10.245 5.907 1.00 95.25 80 LEU A O 1
ATOM 676 N N . TYR A 1 81 ? -3.186 8.304 7.022 1.00 93.75 81 TYR A N 1
ATOM 677 C CA . TYR A 1 81 ? -4.585 7.931 6.846 1.00 93.75 81 TYR A CA 1
ATOM 678 C C . TYR A 1 81 ? -5.520 8.832 7.659 1.00 93.75 81 TYR A C 1
ATOM 680 O O . TYR A 1 81 ? -6.541 9.253 7.134 1.00 93.75 81 TYR A O 1
ATOM 688 N N . GLU A 1 82 ? -5.162 9.188 8.892 1.00 90.94 82 GLU A N 1
ATOM 689 C CA . GLU A 1 82 ? -5.941 10.135 9.701 1.00 90.94 82 GLU A CA 1
ATOM 690 C C . GLU A 1 82 ? -6.043 11.508 9.016 1.00 90.94 82 GLU A C 1
ATOM 692 O O . GLU A 1 82 ? -7.111 12.102 8.924 1.00 90.94 82 GLU A O 1
ATOM 697 N N . GLN A 1 83 ? -4.931 11.992 8.455 1.00 94.94 83 GLN A N 1
ATOM 698 C CA . GLN A 1 83 ? -4.864 13.301 7.799 1.00 94.94 83 GLN A CA 1
ATOM 699 C C . GLN A 1 83 ? -5.520 13.333 6.416 1.00 94.94 83 GLN A C 1
ATOM 701 O O . GLN A 1 83 ? -5.955 14.391 5.951 1.00 94.94 83 GLN A O 1
ATOM 706 N N . HIS A 1 84 ? -5.504 12.213 5.692 1.00 94.81 84 HIS A N 1
ATOM 707 C CA . HIS A 1 84 ? -5.847 12.200 4.271 1.00 94.81 84 HIS A CA 1
ATOM 708 C C . HIS A 1 84 ? -6.919 11.190 3.866 1.00 94.81 84 HIS A C 1
ATOM 710 O O . HIS A 1 84 ? -7.321 11.164 2.700 1.00 94.81 84 HIS A O 1
ATOM 716 N N . GLY A 1 85 ? -7.397 10.368 4.792 1.00 90.50 85 GLY A N 1
ATOM 717 C CA . GLY A 1 85 ? -8.310 9.273 4.504 1.00 90.50 85 GLY A CA 1
ATOM 718 C C . GLY A 1 85 ? -7.722 8.271 3.497 1.00 90.50 85 GLY A C 1
ATOM 719 O O . GLY A 1 85 ? -6.503 8.099 3.407 1.00 90.50 85 GLY A O 1
ATOM 720 N N . PRO A 1 86 ? -8.561 7.606 2.683 1.00 92.88 86 PRO A N 1
ATOM 7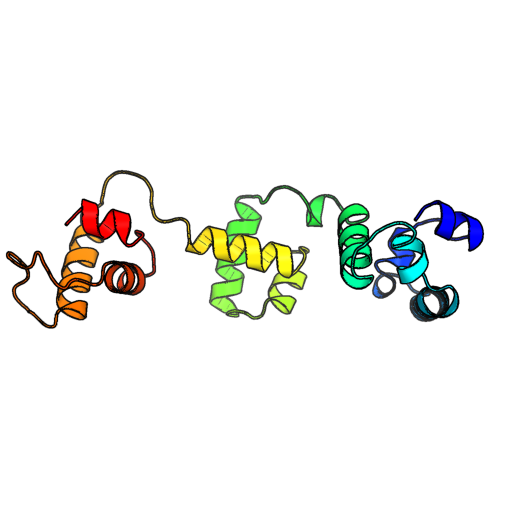21 C CA . PRO A 1 86 ? -8.144 6.550 1.757 1.00 92.88 86 PRO A CA 1
ATOM 722 C C . PRO A 1 86 ? -7.480 7.076 0.468 1.00 92.88 86 PRO A C 1
ATOM 724 O O . PRO A 1 86 ? -7.625 6.478 -0.599 1.00 92.88 86 PRO A O 1
ATOM 727 N N . ARG A 1 87 ? -6.729 8.184 0.527 1.00 94.62 87 ARG A N 1
ATOM 728 C CA . ARG A 1 87 ? -5.949 8.708 -0.610 1.00 94.62 87 ARG A CA 1
ATOM 729 C C . ARG A 1 87 ? -4.648 7.923 -0.786 1.00 94.62 87 ARG A C 1
ATOM 731 O O . ARG A 1 87 ? -3.550 8.435 -0.586 1.00 94.62 87 ARG A O 1
ATOM 738 N N . TRP A 1 88 ? -4.771 6.652 -1.155 1.00 93.81 88 TRP A N 1
ATOM 739 C CA . TRP A 1 88 ? -3.663 5.695 -1.140 1.00 93.81 88 TRP A CA 1
ATOM 740 C C . TRP A 1 88 ? -2.483 6.080 -2.032 1.00 93.81 88 TRP A C 1
ATOM 742 O O . TRP A 1 88 ? -1.349 5.884 -1.613 1.00 93.81 88 TRP A O 1
ATOM 752 N N . ALA A 1 89 ? -2.720 6.678 -3.202 1.00 91.88 89 ALA A N 1
ATOM 753 C CA . ALA A 1 89 ? -1.649 7.164 -4.073 1.00 91.88 89 ALA A CA 1
ATOM 754 C C . ALA A 1 89 ? -0.781 8.241 -3.386 1.00 91.88 89 ALA A C 1
ATOM 756 O O . ALA A 1 89 ? 0.447 8.211 -3.472 1.00 91.88 89 ALA A O 1
ATOM 757 N N . LEU A 1 90 ? -1.408 9.155 -2.633 1.00 93.56 90 LEU A N 1
ATOM 758 C CA . LEU A 1 90 ? -0.708 10.178 -1.849 1.00 93.56 90 LEU A CA 1
ATOM 759 C C . LEU A 1 90 ? 0.104 9.540 -0.714 1.00 93.56 90 LEU A C 1
ATOM 761 O O . LEU A 1 90 ? 1.282 9.847 -0.532 1.00 93.56 90 LEU A O 1
ATOM 765 N N . ILE A 1 91 ? -0.513 8.610 0.018 1.00 95.06 91 ILE A N 1
ATOM 766 C CA . ILE A 1 91 ? 0.134 7.884 1.120 1.00 95.06 91 ILE A CA 1
ATOM 767 C C . ILE A 1 91 ? 1.311 7.044 0.598 1.00 95.06 91 ILE A C 1
ATOM 769 O O . ILE A 1 91 ? 2.374 7.023 1.212 1.00 95.06 91 ILE A O 1
ATOM 773 N N . SER A 1 92 ? 1.145 6.403 -0.559 1.00 92.25 92 SER A N 1
ATOM 774 C CA . SER A 1 92 ? 2.170 5.635 -1.270 1.00 92.25 92 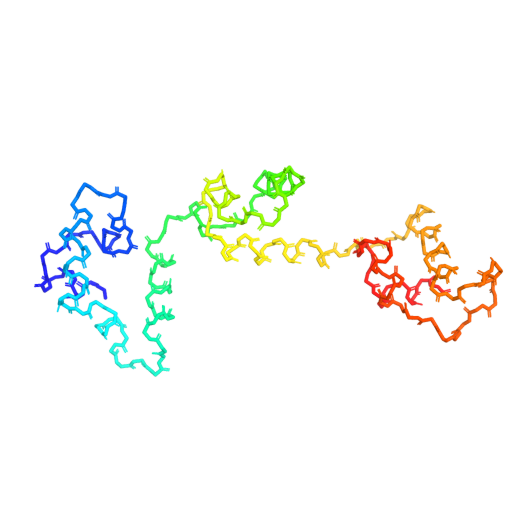SER A CA 1
ATOM 775 C C . SER A 1 92 ? 3.380 6.478 -1.615 1.00 92.25 92 SER A C 1
ATOM 777 O O . SER A 1 92 ? 4.499 6.099 -1.265 1.00 92.25 92 SER A O 1
ATOM 779 N N . LYS A 1 93 ? 3.155 7.661 -2.191 1.00 90.62 93 LYS A N 1
ATOM 780 C CA . LYS A 1 93 ? 4.229 8.612 -2.479 1.00 90.62 93 LYS A CA 1
ATOM 781 C C . LYS A 1 93 ? 4.960 9.053 -1.208 1.00 90.62 93 LYS A C 1
ATOM 783 O O . LYS A 1 93 ? 6.178 9.162 -1.229 1.00 90.62 93 LYS A O 1
ATOM 788 N N . SER A 1 94 ? 4.241 9.270 -0.104 1.00 91.69 94 SER A N 1
ATOM 789 C CA . SER A 1 94 ? 4.850 9.697 1.163 1.00 91.69 94 SER A CA 1
ATOM 790 C C . SER A 1 94 ? 5.610 8.584 1.895 1.00 91.69 94 SER A C 1
ATOM 792 O O . SER A 1 94 ? 6.601 8.881 2.556 1.00 91.69 94 SER A O 1
ATOM 794 N N . LEU A 1 95 ? 5.154 7.329 1.814 1.00 90.62 95 LEU A N 1
ATOM 795 C CA . LEU A 1 95 ? 5.806 6.177 2.452 1.00 90.62 95 LEU A CA 1
ATOM 796 C C . LEU A 1 95 ? 6.876 5.519 1.574 1.00 90.62 95 LEU A C 1
ATOM 798 O O . LEU A 1 95 ? 7.596 4.659 2.066 1.00 90.62 95 LEU A O 1
ATOM 802 N N . GLY A 1 96 ? 6.936 5.847 0.281 1.00 88.50 96 GLY A N 1
ATOM 803 C CA . GLY A 1 96 ? 7.829 5.177 -0.667 1.00 88.50 96 GLY A CA 1
ATOM 804 C C . GLY A 1 96 ? 7.490 3.698 -0.888 1.00 88.50 96 GLY A C 1
ATOM 805 O O . GLY A 1 96 ? 8.341 2.929 -1.318 1.00 88.50 96 GLY A O 1
ATOM 806 N N . ARG A 1 97 ? 6.253 3.273 -0.593 1.00 89.75 97 ARG A N 1
ATOM 807 C CA . ARG A 1 97 ? 5.789 1.879 -0.728 1.00 89.75 97 ARG A CA 1
ATOM 808 C C . ARG A 1 97 ? 4.684 1.760 -1.761 1.00 89.75 97 ARG A C 1
ATOM 810 O O . ARG A 1 97 ? 3.912 2.696 -1.941 1.00 89.75 97 ARG A O 1
ATOM 817 N N . PHE A 1 98 ? 4.546 0.591 -2.389 1.00 88.31 98 PHE A N 1
ATOM 818 C CA . PHE A 1 98 ? 3.445 0.335 -3.323 1.00 88.31 98 PHE A CA 1
ATOM 819 C C . PHE A 1 98 ? 2.077 0.502 -2.665 1.00 88.31 98 PHE A C 1
ATOM 821 O O . PHE A 1 98 ? 1.846 0.027 -1.550 1.00 88.31 98 PHE A O 1
ATOM 828 N N . GLU A 1 99 ? 1.156 1.115 -3.403 1.00 89.88 99 GLU A N 1
ATOM 829 C CA . GLU A 1 99 ? -0.218 1.357 -2.974 1.00 89.88 99 GLU A CA 1
ATOM 830 C C . GLU A 1 99 ? -0.913 0.075 -2.490 1.00 89.88 99 GLU A C 1
ATOM 832 O O . GLU A 1 99 ? -1.528 0.062 -1.424 1.00 89.88 99 GLU A O 1
ATOM 837 N N . ASP A 1 100 ? -0.743 -1.032 -3.215 1.00 86.69 100 ASP A N 1
ATOM 838 C CA . ASP A 1 100 ? -1.338 -2.317 -2.847 1.00 86.69 100 ASP A CA 1
ATOM 839 C C . ASP A 1 100 ? -0.750 -2.890 -1.555 1.00 86.69 100 ASP A C 1
ATOM 841 O O . ASP A 1 100 ? -1.496 -3.408 -0.721 1.00 86.69 100 ASP A O 1
ATOM 845 N N . ASN A 1 101 ? 0.559 -2.724 -1.326 1.00 89.31 101 ASN A N 1
ATOM 846 C CA . ASN A 1 101 ? 1.204 -3.124 -0.070 1.00 89.31 101 ASN A CA 1
ATOM 847 C C . ASN A 1 101 ? 0.641 -2.304 1.103 1.00 89.31 101 ASN A C 1
ATOM 849 O O . ASN A 1 101 ? 0.324 -2.845 2.161 1.00 89.31 101 ASN A O 1
ATOM 853 N N . ILE A 1 102 ? 0.433 -1.001 0.898 1.00 92.88 102 ILE A N 1
ATOM 854 C CA . ILE A 1 102 ? -0.159 -0.109 1.900 1.00 92.88 102 ILE A CA 1
ATOM 855 C C . ILE A 1 102 ? -1.603 -0.498 2.206 1.00 92.88 102 ILE A C 1
ATOM 857 O O . ILE A 1 102 ? -1.950 -0.656 3.376 1.00 92.88 102 ILE A O 1
ATOM 861 N N . LYS A 1 103 ? -2.436 -0.710 1.181 1.00 91.12 103 LYS A N 1
ATOM 862 C CA . LYS A 1 103 ? -3.827 -1.158 1.349 1.00 91.12 103 LYS A CA 1
ATOM 863 C C . LYS A 1 103 ? -3.886 -2.480 2.104 1.00 91.12 103 LYS A C 1
ATOM 865 O O . LYS A 1 103 ? -4.675 -2.618 3.039 1.00 91.12 103 LYS A O 1
ATOM 870 N N . GLN A 1 104 ? -3.054 -3.451 1.723 1.00 88.88 104 GLN A N 1
ATOM 871 C CA . GLN A 1 104 ? -2.983 -4.735 2.415 1.00 88.88 104 GLN A CA 1
ATOM 872 C C . GLN A 1 104 ? -2.543 -4.563 3.867 1.00 88.88 104 GLN A C 1
ATOM 874 O O . GLN A 1 104 ? -3.192 -5.110 4.763 1.00 88.88 104 GLN A O 1
ATOM 879 N N . ARG A 1 105 ? -1.489 -3.781 4.126 1.00 90.56 105 ARG A N 1
ATOM 880 C CA . ARG A 1 105 ? -1.014 -3.512 5.485 1.00 90.56 105 ARG A CA 1
ATOM 881 C C . ARG A 1 105 ? -2.097 -2.858 6.327 1.00 90.56 105 ARG A C 1
ATOM 883 O O . ARG A 1 105 ? -2.366 -3.338 7.420 1.00 90.56 105 ARG A O 1
ATOM 890 N N . PHE A 1 106 ? -2.734 -1.813 5.811 1.00 89.94 106 PHE A N 1
ATOM 891 C CA . PHE A 1 106 ? -3.787 -1.082 6.504 1.00 89.94 106 PHE A CA 1
ATOM 892 C C . PHE A 1 106 ? -4.980 -1.982 6.851 1.00 89.94 106 PHE A C 1
ATOM 894 O O . PHE A 1 106 ? -5.452 -1.962 7.987 1.00 89.94 106 PHE A O 1
ATOM 901 N N . ARG A 1 107 ? -5.419 -2.845 5.920 1.00 84.56 107 ARG A N 1
ATOM 902 C CA . ARG A 1 107 ? -6.461 -3.853 6.195 1.00 84.56 107 ARG A CA 1
ATOM 903 C C . ARG A 1 107 ? -6.064 -4.786 7.339 1.00 84.56 107 ARG A C 1
ATOM 905 O O . ARG A 1 107 ? -6.880 -5.040 8.217 1.00 84.56 107 ARG A O 1
ATOM 912 N N . HIS A 1 108 ? -4.824 -5.275 7.353 1.00 79.69 108 HIS A N 1
ATOM 913 C CA . HIS A 1 108 ? -4.333 -6.116 8.449 1.00 79.69 108 HIS A CA 1
ATOM 914 C C . HIS A 1 108 ? -4.249 -5.351 9.771 1.00 79.69 108 HIS A C 1
ATOM 916 O O . HIS A 1 108 ? -4.551 -5.924 10.812 1.00 79.69 108 HIS A O 1
ATOM 922 N N . THR A 1 109 ? -3.882 -4.068 9.742 1.00 77.94 109 THR A N 1
ATOM 923 C CA . THR A 1 109 ? -3.873 -3.210 10.931 1.00 77.94 109 THR A CA 1
ATOM 924 C C . THR A 1 109 ? -5.268 -3.065 11.523 1.00 77.94 109 THR A C 1
ATOM 926 O O . THR A 1 109 ? -5.436 -3.322 12.707 1.00 77.94 109 THR A O 1
ATOM 929 N N . ARG A 1 110 ? -6.281 -2.726 10.712 1.00 68.69 110 ARG A N 1
ATOM 930 C CA . ARG A 1 110 ? -7.665 -2.588 11.205 1.00 68.69 110 ARG A CA 1
ATOM 931 C C . ARG A 1 110 ? -8.265 -3.907 11.689 1.00 68.69 110 ARG A C 1
ATOM 933 O O . ARG A 1 110 ? -9.138 -3.895 12.539 1.00 68.69 110 ARG A O 1
ATOM 940 N N . ARG A 1 111 ? -7.798 -5.038 11.151 1.00 64.00 111 ARG A N 1
ATOM 941 C CA . ARG A 1 111 ? -8.225 -6.381 11.573 1.00 64.00 111 ARG A CA 1
ATOM 942 C C . ARG A 1 111 ? -7.510 -6.893 12.819 1.00 64.00 111 ARG A C 1
ATOM 944 O O . ARG A 1 111 ? -7.953 -7.893 13.383 1.00 64.00 111 ARG A O 1
ATOM 951 N N . LYS A 1 112 ? -6.410 -6.264 13.249 1.00 62.88 112 LYS A N 1
ATOM 952 C CA . LYS A 1 112 ? -5.775 -6.601 14.524 1.00 62.88 112 LYS A CA 1
ATOM 953 C C . LYS A 1 112 ? -6.624 -6.045 15.657 1.00 62.88 112 LYS A C 1
ATOM 955 O O . LYS A 1 112 ? -6.350 -4.985 16.206 1.00 62.88 112 LYS A O 1
ATOM 960 N N . SER A 1 113 ? -7.638 -6.823 15.994 1.00 62.56 113 SER A N 1
ATOM 961 C CA . SER A 1 113 ? -8.276 -6.754 17.290 1.00 62.56 113 SER A CA 1
ATOM 962 C C . SER A 1 113 ? -7.222 -6.873 18.399 1.00 62.56 113 SER A C 1
ATOM 964 O O . SER A 1 113 ? -6.241 -7.619 18.268 1.00 62.56 113 SER A O 1
ATOM 966 N N . ALA A 1 114 ? -7.436 -6.151 19.495 1.00 68.69 114 ALA A N 1
ATOM 967 C CA . ALA A 1 114 ? -6.672 -6.327 20.710 1.00 68.69 114 ALA A CA 1
ATOM 968 C C . ALA A 1 114 ? -6.708 -7.804 21.148 1.00 68.69 114 ALA A C 1
ATOM 970 O O . ALA A 1 114 ? -7.745 -8.478 21.183 1.00 68.69 114 ALA A O 1
ATOM 971 N N . MET A 1 115 ? -5.525 -8.323 21.461 1.00 65.88 115 MET A N 1
ATOM 972 C CA . MET A 1 115 ? -5.307 -9.675 21.967 1.00 65.88 115 MET A CA 1
ATOM 973 C C . MET A 1 115 ? -4.954 -9.573 23.451 1.00 65.88 115 MET A C 1
ATOM 975 O O . MET A 1 115 ? -4.146 -8.729 23.829 1.00 65.88 115 MET A O 1
ATOM 979 N N . GLY A 1 116 ? -5.550 -10.428 24.285 1.00 76.12 116 GLY A N 1
ATOM 980 C CA . GLY A 1 116 ? -5.319 -10.443 25.734 1.00 76.12 116 GLY A CA 1
ATOM 981 C C . GLY A 1 116 ? -6.524 -9.992 26.563 1.00 76.12 116 GLY A C 1
ATOM 982 O O . GLY A 1 116 ? -7.641 -9.910 26.046 1.00 76.12 116 GLY A O 1
ATOM 983 N N . ARG A 1 117 ? -6.288 -9.736 27.859 1.00 85.31 117 ARG A N 1
ATOM 984 C CA . ARG A 1 117 ? -7.327 -9.402 28.851 1.00 85.31 117 ARG A CA 1
ATOM 985 C C . ARG A 1 117 ? -8.144 -8.186 28.414 1.00 85.31 117 ARG A C 1
ATOM 987 O O . ARG A 1 117 ? -7.605 -7.253 27.823 1.00 85.31 117 ARG A O 1
ATOM 994 N N . TRP A 1 118 ? -9.438 -8.215 28.707 1.00 89.38 118 TRP A N 1
ATOM 995 C CA . TRP A 1 118 ? -10.326 -7.084 28.485 1.00 89.38 118 TRP A CA 1
ATOM 996 C C . TRP A 1 118 ? -10.073 -6.009 29.534 1.00 89.38 118 TRP A C 1
ATOM 998 O O . TRP A 1 118 ? -10.083 -6.272 30.736 1.00 89.38 118 TRP A O 1
ATOM 1008 N N . SER A 1 119 ? -9.832 -4.790 29.074 1.00 89.44 119 SER A N 1
ATOM 1009 C CA . SER A 1 119 ? -9.781 -3.620 29.940 1.00 89.44 119 SER A CA 1
ATOM 1010 C C . SER A 1 119 ? -11.192 -3.199 30.354 1.00 89.44 119 SER A C 1
ATOM 1012 O O . SER A 1 119 ? -12.157 -3.362 29.609 1.00 89.44 119 SER A O 1
ATOM 1014 N N . ALA A 1 120 ? -11.315 -2.542 31.509 1.00 89.81 120 ALA A N 1
ATOM 1015 C CA . ALA A 1 120 ? -12.590 -1.971 31.956 1.00 89.81 120 ALA A CA 1
ATOM 1016 C C . ALA A 1 120 ? -13.176 -0.946 30.961 1.00 89.81 120 ALA A C 1
ATOM 1018 O O . ALA A 1 120 ? -14.379 -0.692 30.949 1.00 89.81 120 ALA A O 1
ATOM 1019 N N . LYS A 1 121 ? -12.336 -0.331 30.116 1.00 88.00 121 LYS A N 1
ATOM 1020 C CA . LYS A 1 121 ? -12.789 0.549 29.033 1.00 88.00 121 LYS A CA 1
ATOM 1021 C C . LYS A 1 121 ? -13.444 -0.248 27.901 1.00 88.00 121 LYS A C 1
ATOM 1023 O O . LYS A 1 121 ? -14.511 0.144 27.445 1.00 88.00 121 LYS A O 1
ATOM 1028 N N . GLU A 1 122 ? -12.839 -1.358 27.480 1.00 89.62 122 GLU A N 1
ATOM 1029 C CA . GLU A 1 122 ? -13.399 -2.236 26.442 1.00 89.62 122 GLU A CA 1
ATOM 1030 C C . GLU A 1 122 ? -14.702 -2.898 26.896 1.00 89.62 122 GLU A C 1
ATOM 1032 O O . GLU A 1 122 ? -15.659 -2.906 26.130 1.00 89.62 122 GLU A O 1
ATOM 1037 N N . SER A 1 123 ? -14.779 -3.380 28.142 1.00 91.94 123 SER A N 1
ATOM 1038 C CA . SER A 1 123 ? -16.014 -3.981 28.674 1.00 91.94 123 SER A CA 1
ATOM 1039 C C . SER A 1 123 ? -17.171 -2.979 28.697 1.00 91.94 123 SER A C 1
ATOM 1041 O O . SER A 1 123 ? -18.282 -3.307 28.293 1.00 91.94 123 SER A O 1
ATOM 1043 N N . ARG A 1 124 ? -16.909 -1.726 29.102 1.00 92.38 124 ARG A N 1
ATOM 1044 C CA . ARG A 1 124 ? -17.920 -0.655 29.056 1.00 92.38 124 ARG A CA 1
ATOM 1045 C C . ARG A 1 124 ? -18.356 -0.329 27.628 1.00 92.38 124 ARG A C 1
ATOM 1047 O O . ARG A 1 124 ? -19.542 -0.133 27.394 1.00 92.38 124 ARG A O 1
ATOM 1054 N N . LEU A 1 125 ? -17.417 -0.300 26.682 1.00 91.81 125 LEU A N 1
ATOM 1055 C CA . LEU A 1 125 ? -17.730 -0.110 25.263 1.00 91.81 125 LEU A CA 1
ATOM 1056 C C . LEU A 1 125 ? -18.579 -1.256 24.703 1.00 91.81 125 LEU A C 1
ATOM 1058 O O . LEU A 1 125 ? -19.484 -0.992 23.920 1.00 91.81 125 LEU A O 1
ATOM 1062 N N . LEU A 1 126 ? -18.330 -2.503 25.117 1.00 92.69 126 LEU A N 1
ATOM 1063 C CA . LEU A 1 126 ? -19.149 -3.643 24.706 1.00 92.69 126 LEU A CA 1
ATOM 1064 C C . LEU A 1 126 ? -20.585 -3.521 25.220 1.00 92.69 126 LEU A C 1
ATOM 1066 O O . LEU A 1 126 ? -21.511 -3.713 24.441 1.00 92.69 126 LEU A O 1
ATOM 1070 N N . ILE A 1 127 ? -20.780 -3.133 26.485 1.00 92.31 127 ILE A N 1
ATOM 1071 C CA . ILE A 1 127 ? -22.121 -2.890 27.049 1.00 92.31 127 ILE A CA 1
ATOM 1072 C C . ILE A 1 127 ? -22.865 -1.829 26.226 1.00 92.31 127 ILE A C 1
ATOM 1074 O O . ILE A 1 127 ? -24.002 -2.053 25.816 1.00 92.31 127 ILE A O 1
ATOM 1078 N N . GLN A 1 128 ? -22.207 -0.706 25.919 1.00 92.56 128 GLN A N 1
ATOM 1079 C CA . GLN A 1 128 ? -22.786 0.354 25.083 1.00 92.56 128 GLN A CA 1
ATOM 1080 C C . GLN A 1 128 ? -23.115 -0.135 23.668 1.00 92.56 128 GLN A C 1
ATOM 1082 O O . GLN A 1 128 ? -24.160 0.209 23.121 1.00 92.56 128 GLN A O 1
ATOM 1087 N N . ALA A 1 129 ? -22.247 -0.962 23.082 1.00 92.62 129 ALA A N 1
ATOM 1088 C CA . ALA A 1 129 ? -22.473 -1.545 21.767 1.00 92.62 129 ALA A CA 1
ATOM 1089 C C . ALA A 1 129 ? -23.693 -2.479 21.763 1.00 92.62 129 ALA A C 1
ATOM 1091 O O . ALA A 1 129 ? -24.520 -2.399 20.857 1.00 92.62 129 ALA A O 1
ATOM 1092 N N . VAL A 1 130 ? -23.853 -3.318 22.794 1.00 92.31 130 VAL A N 1
ATOM 1093 C CA . VAL A 1 130 ? -25.019 -4.203 22.938 1.00 92.31 130 VAL A CA 1
ATOM 1094 C C . VAL A 1 130 ? -26.299 -3.387 23.122 1.00 92.31 130 VAL A C 1
ATOM 1096 O O . VAL A 1 130 ? -27.296 -3.678 22.462 1.00 92.31 130 VAL A O 1
ATOM 1099 N N . GLN A 1 131 ? -26.279 -2.327 23.937 1.00 91.56 131 GLN A N 1
ATOM 1100 C CA . GLN A 1 131 ? -27.418 -1.409 24.090 1.00 91.56 131 GLN A CA 1
ATOM 1101 C C . GLN A 1 131 ? -27.805 -0.762 22.754 1.00 91.56 131 GLN A C 1
ATOM 1103 O O . GLN A 1 131 ? -28.977 -0.758 22.384 1.00 91.56 131 GLN A O 1
ATOM 1108 N N . ALA A 1 132 ? -26.821 -0.275 21.992 1.00 90.25 132 ALA A N 1
ATOM 1109 C CA . ALA A 1 132 ? -27.051 0.364 20.698 1.00 90.25 132 ALA A CA 1
ATOM 1110 C C . ALA A 1 132 ? -27.600 -0.609 19.641 1.00 90.25 132 ALA A C 1
ATOM 1112 O O . ALA A 1 132 ? -28.501 -0.251 18.887 1.00 90.25 132 ALA A O 1
ATOM 1113 N N . VAL A 1 133 ? -27.084 -1.841 19.590 1.00 89.50 133 VAL A N 1
ATOM 1114 C CA . VAL A 1 133 ? -27.509 -2.855 18.609 1.00 89.50 133 VAL A CA 1
ATOM 1115 C C . VAL A 1 133 ? -28.878 -3.447 18.953 1.00 89.50 133 VAL A C 1
ATOM 1117 O O . VAL A 1 133 ? -29.638 -3.785 18.051 1.00 89.50 133 VAL A O 1
ATOM 1120 N N . THR A 1 134 ? -29.206 -3.579 20.241 1.00 87.81 134 THR A N 1
ATOM 1121 C CA . THR A 1 134 ? -30.469 -4.192 20.695 1.00 87.81 134 THR A CA 1
ATOM 1122 C C . THR A 1 134 ? -31.585 -3.179 20.948 1.00 87.81 134 THR A C 1
ATOM 1124 O O . THR A 1 134 ? -32.744 -3.575 21.053 1.00 87.81 134 THR A O 1
ATOM 1127 N N . GLY A 1 135 ? -31.255 -1.889 21.072 1.00 84.44 135 GLY A N 1
ATOM 1128 C CA . GLY A 1 135 ? -32.198 -0.818 21.408 1.00 84.44 135 GLY A CA 1
ATOM 1129 C C . GLY A 1 135 ? -32.723 -0.865 22.849 1.00 84.44 135 GLY A C 1
ATOM 1130 O O . GLY A 1 135 ? -33.649 -0.128 23.182 1.00 84.44 135 GLY A O 1
ATOM 1131 N N . LYS A 1 136 ? -32.167 -1.728 23.710 1.00 82.31 136 LYS A N 1
ATOM 1132 C CA . LYS A 1 136 ? -32.591 -1.892 25.109 1.00 82.31 136 LYS A CA 1
ATOM 1133 C C . LYS A 1 136 ? -31.667 -1.111 26.039 1.00 82.31 136 LYS A C 1
ATOM 1135 O O . LYS A 1 136 ? -30.450 -1.176 25.894 1.00 82.31 136 LYS A O 1
ATOM 1140 N N . GLN A 1 137 ? -32.235 -0.400 27.017 1.00 73.12 137 GLN A N 1
ATOM 1141 C CA . GLN A 1 137 ? -31.430 0.268 28.048 1.00 73.12 137 GLN A CA 1
ATOM 1142 C C . GLN A 1 137 ? -30.881 -0.720 29.081 1.00 73.12 137 GLN A C 1
ATOM 1144 O O . GLN A 1 137 ? -29.712 -0.628 29.454 1.00 73.12 137 GLN A O 1
ATOM 1149 N N . ASP A 1 138 ? -31.693 -1.697 29.489 1.00 82.12 138 ASP A N 1
ATOM 1150 C CA . ASP A 1 138 ? -31.250 -2.795 30.341 1.00 82.12 138 ASP A CA 1
ATOM 1151 C C . ASP A 1 138 ? -30.827 -3.995 29.486 1.00 82.12 138 ASP A C 1
ATOM 1153 O O . ASP A 1 138 ? -31.636 -4.611 28.786 1.00 82.12 138 ASP A O 1
ATOM 1157 N N . VAL A 1 139 ? -29.530 -4.295 29.527 1.00 81.38 139 VAL A N 1
ATOM 1158 C CA . VAL A 1 139 ? -28.897 -5.383 28.773 1.00 81.38 139 VAL A CA 1
ATOM 1159 C C . VAL A 1 139 ? -28.451 -6.543 29.661 1.00 81.38 139 VAL A C 1
ATOM 1161 O O . VAL A 1 139 ? -27.921 -7.516 29.140 1.00 81.38 139 VAL A O 1
ATOM 1164 N N . THR A 1 140 ? -28.699 -6.488 30.975 1.00 78.69 140 THR A N 1
ATOM 1165 C CA . THR A 1 140 ? -28.214 -7.491 31.948 1.00 78.69 140 THR A CA 1
ATOM 1166 C C . THR A 1 140 ? -28.628 -8.927 31.614 1.00 78.69 140 THR A C 1
ATOM 1168 O O . THR A 1 140 ? -27.859 -9.851 31.856 1.00 78.69 140 THR A O 1
ATOM 1171 N N . ASN A 1 141 ? -29.799 -9.111 30.997 1.00 79.81 141 ASN A N 1
ATOM 1172 C CA . ASN A 1 141 ? -30.360 -10.423 30.653 1.00 79.81 141 ASN A CA 1
ATOM 1173 C C . ASN A 1 141 ? -30.454 -10.683 29.138 1.00 79.81 141 ASN A C 1
ATOM 1175 O O . ASN A 1 141 ? -31.181 -11.578 28.700 1.00 79.81 141 ASN A O 1
ATOM 1179 N N . VAL A 1 142 ? -29.770 -9.894 28.304 1.00 80.00 142 VAL A N 1
ATOM 1180 C CA . VAL A 1 142 ? -29.846 -10.065 26.846 1.00 80.00 142 VAL A CA 1
ATOM 1181 C C . VAL A 1 142 ? -28.801 -11.077 26.390 1.00 80.00 142 VAL A C 1
ATOM 1183 O O . VAL A 1 142 ? -27.611 -10.785 26.345 1.00 80.00 142 VAL A O 1
ATOM 1186 N N . THR A 1 143 ? -29.255 -12.272 26.024 1.00 77.75 143 THR A N 1
ATOM 1187 C CA . THR A 1 143 ? -28.387 -13.389 25.603 1.00 77.75 143 THR A CA 1
ATOM 1188 C C . THR A 1 143 ? -28.607 -13.826 24.153 1.00 77.75 143 THR A C 1
ATOM 1190 O O . THR A 1 143 ? -27.795 -14.560 23.598 1.00 77.75 143 THR A O 1
ATOM 1193 N N . SER A 1 144 ? -29.682 -13.369 23.505 1.00 79.44 144 SER A N 1
ATOM 1194 C CA . SER A 1 144 ? -30.050 -13.750 22.136 1.00 79.44 144 SER A CA 1
ATOM 1195 C C . SER A 1 144 ? -30.383 -12.532 21.270 1.00 79.44 144 SER A C 1
ATOM 1197 O O . SER A 1 144 ? -30.711 -11.459 21.775 1.00 79.44 144 SER A O 1
ATOM 1199 N N . GLY A 1 145 ? -30.254 -12.685 19.946 1.00 81.88 145 GLY A N 1
ATOM 1200 C CA . GLY A 1 145 ? -30.551 -11.624 18.974 1.00 81.88 145 GLY A CA 1
ATOM 1201 C C . GLY A 1 145 ? -29.479 -10.535 18.842 1.00 81.88 145 GLY A C 1
ATOM 1202 O O . GLY A 1 145 ? -29.719 -9.523 18.191 1.00 81.88 145 GLY A O 1
ATOM 1203 N N . ILE A 1 146 ? -28.293 -10.722 19.431 1.00 89.38 146 ILE A N 1
ATOM 1204 C CA . ILE A 1 146 ? -27.194 -9.754 19.346 1.00 89.38 146 ILE A CA 1
ATOM 1205 C C . ILE A 1 146 ? -26.351 -10.025 18.095 1.00 89.38 146 ILE A C 1
ATOM 1207 O O . ILE A 1 146 ? -25.754 -11.093 17.943 1.00 89.38 146 ILE A O 1
ATOM 1211 N N . SER A 1 147 ? -26.238 -9.027 17.214 1.00 93.06 147 SER A N 1
ATOM 1212 C CA . SER A 1 147 ? -25.249 -9.052 16.133 1.00 93.06 147 SER A CA 1
ATOM 1213 C C . SER A 1 147 ? -23.877 -8.644 16.668 1.00 93.06 147 SER A C 1
ATOM 1215 O O . SER A 1 147 ? -23.552 -7.462 16.804 1.00 93.06 147 SER A O 1
ATOM 1217 N N . TRP A 1 148 ? -23.040 -9.637 16.965 1.00 91.50 148 TRP A N 1
ATOM 1218 C CA . TRP A 1 148 ? -21.694 -9.403 17.497 1.00 91.50 148 TRP A CA 1
ATOM 1219 C C . TRP A 1 148 ? -20.760 -8.697 16.520 1.00 91.50 148 TRP A C 1
ATOM 1221 O O . TRP A 1 148 ? -19.848 -7.993 16.949 1.00 91.50 148 TRP A O 1
ATOM 1231 N N . GLN A 1 149 ? -20.990 -8.853 15.213 1.00 89.44 149 GLN A N 1
ATOM 1232 C CA . GLN A 1 149 ? -20.247 -8.100 14.206 1.00 89.44 149 GLN A CA 1
ATOM 1233 C C . GLN A 1 149 ? -20.615 -6.612 14.262 1.00 89.44 149 GLN A C 1
ATOM 1235 O O . GLN A 1 149 ? -19.716 -5.782 14.299 1.00 89.44 149 GLN A O 1
ATOM 1240 N N . ALA A 1 150 ? -21.902 -6.272 14.403 1.00 90.06 150 ALA A N 1
ATOM 1241 C CA . ALA A 1 150 ? -22.319 -4.882 14.596 1.00 90.06 150 ALA A CA 1
ATOM 1242 C C . ALA A 1 150 ? -21.782 -4.295 15.913 1.00 90.06 150 ALA A C 1
ATOM 1244 O O . ALA A 1 150 ? -21.357 -3.142 15.943 1.00 90.06 150 ALA A O 1
ATOM 1245 N N . CYS A 1 151 ? -21.715 -5.098 16.983 1.00 91.19 151 CYS A N 1
ATOM 1246 C CA . CYS A 1 151 ? -21.089 -4.668 18.238 1.00 91.19 151 CYS A CA 1
ATOM 1247 C C . CYS A 1 151 ? -19.587 -4.389 18.055 1.00 91.19 151 CYS A C 1
ATOM 1249 O O . CYS A 1 151 ? -19.071 -3.380 18.529 1.00 91.19 151 CYS A O 1
ATOM 1251 N N . SER A 1 152 ? -18.886 -5.265 17.331 1.00 90.56 152 SER A N 1
ATOM 1252 C CA . SER A 1 152 ? -17.477 -5.086 16.970 1.00 90.56 152 SER A CA 1
ATOM 1253 C C . SER A 1 152 ? -17.256 -3.817 16.141 1.00 90.56 152 SER A C 1
ATOM 1255 O O . SER A 1 152 ? -16.350 -3.039 16.447 1.00 90.56 152 SER A O 1
ATOM 1257 N N . ASP 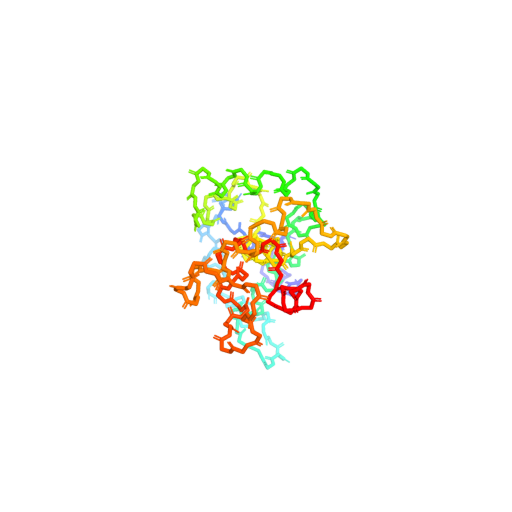A 1 153 ? -18.108 -3.562 15.148 1.00 88.12 153 ASP A N 1
ATOM 1258 C CA . ASP A 1 153 ? -18.036 -2.374 14.294 1.00 88.12 153 ASP A CA 1
ATOM 1259 C C . ASP A 1 153 ? -18.304 -1.084 15.079 1.00 88.12 153 ASP A C 1
ATOM 1261 O O . ASP A 1 153 ? -17.559 -0.115 14.920 1.00 88.12 153 ASP A O 1
ATOM 1265 N N . PHE A 1 154 ? -19.275 -1.099 16.000 1.00 89.25 154 PHE A N 1
ATOM 1266 C CA . PHE A 1 154 ? -19.530 0.003 16.936 1.00 89.25 154 PHE A CA 1
ATOM 1267 C C . PHE A 1 154 ? -18.304 0.303 17.808 1.00 89.25 154 PHE A C 1
ATOM 1269 O O . PHE A 1 154 ? -17.925 1.455 18.013 1.00 89.25 154 PHE A O 1
ATOM 1276 N N . MET A 1 155 ? -17.613 -0.743 18.261 1.00 84.81 155 MET A N 1
ATOM 1277 C CA . MET A 1 155 ? -16.351 -0.636 18.995 1.00 84.81 155 MET A CA 1
ATOM 1278 C C . MET A 1 155 ? -15.146 -0.329 18.087 1.00 84.81 155 MET A C 1
ATOM 1280 O O . MET A 1 155 ? -14.005 -0.527 18.505 1.00 84.81 155 MET A O 1
ATOM 1284 N N . ASN A 1 156 ? -15.353 0.125 16.846 1.00 81.75 156 ASN A N 1
ATOM 1285 C CA . ASN A 1 156 ? -14.302 0.409 15.863 1.00 81.75 156 ASN A CA 1
ATOM 1286 C C . ASN A 1 156 ? -13.358 -0.776 15.591 1.00 81.75 156 ASN A C 1
ATOM 1288 O O . ASN A 1 156 ? -12.173 -0.584 15.314 1.00 81.75 156 ASN A O 1
ATOM 1292 N N . ASN A 1 157 ? -13.880 -2.003 15.649 1.00 80.56 157 ASN A N 1
ATOM 1293 C CA . ASN A 1 157 ? -13.130 -3.249 15.481 1.00 80.56 157 ASN A CA 1
ATOM 1294 C C . ASN A 1 157 ? -11.971 -3.422 16.491 1.00 80.56 157 ASN A C 1
ATOM 1296 O O . ASN A 1 157 ? -11.019 -4.159 16.229 1.00 80.56 157 ASN A O 1
ATOM 1300 N N . VAL A 1 158 ? -12.057 -2.785 17.671 1.00 82.94 158 VAL A N 1
ATOM 1301 C CA . VAL A 1 158 ? -11.095 -2.991 18.773 1.00 82.94 158 VAL A CA 1
ATOM 1302 C C . VAL A 1 158 ? -11.074 -4.455 19.214 1.00 82.94 158 VAL A C 1
ATOM 1304 O O . VAL A 1 158 ? -10.001 -4.996 19.468 1.00 82.94 158 VAL A O 1
ATOM 1307 N N . ARG A 1 159 ? -12.243 -5.104 19.268 1.00 85.75 159 ARG A N 1
ATOM 1308 C CA . ARG A 1 159 ? -12.411 -6.553 19.437 1.00 85.75 159 ARG A CA 1
ATOM 1309 C C . ARG A 1 159 ? -13.226 -7.093 18.274 1.00 85.75 159 ARG A C 1
ATOM 1311 O O . ARG A 1 159 ? -14.120 -6.394 17.812 1.00 85.75 159 ARG A O 1
ATOM 1318 N N . ASN A 1 160 ? -12.916 -8.289 17.771 1.00 88.00 160 ASN A N 1
ATOM 1319 C CA . ASN A 1 160 ? -13.714 -8.910 16.710 1.00 88.00 160 ASN A CA 1
ATOM 1320 C C . ASN A 1 160 ? -15.017 -9.494 17.284 1.00 88.00 160 ASN A C 1
ATOM 1322 O O . ASN A 1 160 ? -15.108 -9.745 18.486 1.00 88.00 160 ASN A O 1
ATOM 1326 N N . GLY A 1 161 ? -16.017 -9.747 16.433 1.00 88.75 161 GLY A N 1
ATOM 1327 C CA . GLY A 1 161 ? -17.330 -10.214 16.896 1.00 88.75 161 GLY A CA 1
ATOM 1328 C C . GLY A 1 161 ? -17.271 -11.496 17.736 1.00 88.75 161 GLY A C 1
ATOM 1329 O O . GLY A 1 161 ? -17.967 -11.613 18.740 1.00 88.75 161 GLY A O 1
ATOM 1330 N N . ARG A 1 162 ? -16.373 -12.433 17.405 1.00 88.19 162 ARG A N 1
ATOM 1331 C CA . ARG A 1 162 ? -16.192 -13.661 18.194 1.00 88.19 162 ARG A CA 1
ATOM 1332 C C . ARG A 1 162 ? -15.680 -13.368 19.605 1.00 88.19 162 ARG A C 1
ATOM 1334 O O . ARG A 1 162 ? -16.129 -14.000 20.552 1.00 88.19 162 ARG A O 1
ATOM 1341 N N . GLN A 1 163 ? -14.757 -12.423 19.752 1.00 88.00 163 GLN A N 1
ATOM 1342 C CA . GLN A 1 163 ? -14.258 -12.008 21.061 1.00 88.00 163 GLN A CA 1
ATOM 1343 C C . GLN A 1 163 ? -15.332 -11.281 21.864 1.00 88.00 163 GLN A C 1
ATOM 1345 O O . GLN A 1 163 ? -15.420 -11.528 23.060 1.00 88.00 163 GLN A O 1
ATOM 1350 N N . CYS A 1 164 ? -16.138 -10.427 21.224 1.00 91.06 164 CYS A N 1
ATOM 1351 C CA . CYS A 1 164 ? -17.260 -9.755 21.878 1.00 91.06 164 CYS A CA 1
ATOM 1352 C C . CYS A 1 164 ? -18.261 -10.769 22.441 1.00 91.06 164 CYS A C 1
ATOM 1354 O O . CYS A 1 164 ? -18.576 -10.698 23.619 1.00 91.06 164 CYS A O 1
ATOM 1356 N N . HIS A 1 165 ? -18.671 -11.753 21.635 1.00 91.31 165 HIS A N 1
ATOM 1357 C CA . HIS A 1 165 ? -19.558 -12.832 22.080 1.00 91.31 165 HIS A CA 1
ATOM 1358 C C . HIS A 1 165 ? -18.973 -13.643 23.238 1.00 91.31 165 HIS A C 1
ATOM 1360 O O . HIS A 1 165 ? -19.685 -13.989 24.160 1.00 91.31 165 HIS A O 1
ATOM 1366 N N . ASN A 1 166 ? -17.684 -13.982 23.182 1.00 91.00 166 ASN A N 1
ATOM 1367 C CA . ASN A 1 166 ? -17.068 -14.812 24.218 1.00 91.00 166 ASN A CA 1
ATOM 1368 C C . ASN A 1 166 ? -16.835 -14.068 25.543 1.00 91.00 166 ASN A C 1
ATOM 1370 O O . ASN A 1 166 ? -16.557 -14.716 26.547 1.00 91.00 166 ASN A O 1
ATOM 1374 N N . HIS A 1 167 ? -16.818 -12.733 25.520 1.00 90.81 167 HIS A N 1
ATOM 1375 C CA . HIS A 1 167 ? -16.621 -11.905 26.712 1.00 90.81 167 HIS A CA 1
ATOM 1376 C C . HIS A 1 167 ? -17.936 -11.456 27.351 1.00 90.81 167 HIS A C 1
ATOM 1378 O O . HIS A 1 167 ? -17.939 -11.131 28.536 1.00 90.81 167 HIS A O 1
ATOM 1384 N N . TRP A 1 168 ? -19.007 -11.395 26.558 1.00 90.19 168 TRP A N 1
ATOM 1385 C CA . TRP A 1 168 ? -20.365 -11.146 27.023 1.00 90.19 168 TRP A CA 1
ATOM 1386 C C . TRP A 1 168 ? -20.925 -12.358 27.765 1.00 90.19 168 TRP A C 1
ATOM 1388 O O . TRP A 1 168 ? -21.499 -12.145 28.852 1.00 90.19 168 TRP A O 1
#

Radius of gyration: 24.19 Å; chains: 1; bounding box: 54×33×62 Å

pLDDT: mean 89.52, std 6.91, range [62.56, 97.19]

Sequence (168 aa):
MESFCEIHGVEEPRTLLYPNQYEERKALKKLIHEAGLFRHLAQGLDRPLWNVYTRARYMYSNAEVTGKWTPKEHKKLMQLYEQHGPRWALISKSLGRFEDNIKQRFRHTRRKSAMGRWSAKESRLLIQAVQAVTGKQDVTNVTSGISWQACSDFMNNVRNGRQCHNHW

Secondary structure (DSSP, 8-state):
-HHHHHHHT-S-HHHHH-GGGSTTHHHHHHHHHHTTHHHHHTTT--S-HHHHHHHHHHHTS-HHHHSPPPHHHHHHHHHHHHHHSS-HHHHHHHHTS-HHHHHHHHHHHHH----SSPPHHHHHHHHHHHHHHH--S--TT--SS--HHHHHHHTTTSS-HHHHHHH-

Organism: Branchiostoma floridae (NCBI:txid7739)